Protein AF-A0A660XM22-F1 (afdb_monomer_lite)

pLDDT: mean 78.29, std 20.32, range [34.19, 96.69]

Radius of gyration: 21.97 Å; chains: 1; bounding box: 41×58×57 Å

Structure (mmCIF, N/CA/C/O backbone):
data_AF-A0A660XM22-F1
#
_entry.id   AF-A0A660XM22-F1
#
loop_
_atom_site.group_PDB
_atom_site.id
_atom_site.type_symbol
_atom_site.label_atom_id
_atom_site.label_alt_id
_atom_site.label_comp_id
_atom_site.label_asym_id
_atom_site.label_entity_id
_atom_site.label_seq_id
_atom_site.pdbx_PDB_ins_code
_atom_site.Cartn_x
_atom_site.Cartn_y
_atom_site.Cartn_z
_atom_site.occupancy
_atom_site.B_iso_or_equiv
_atom_site.auth_seq_id
_atom_site.auth_comp_id
_atom_site.auth_asym_id
_atom_site.auth_atom_id
_atom_site.pdbx_PDB_model_num
ATOM 1 N N . MET A 1 1 ? -25.201 46.881 -40.802 1.00 47.03 1 MET A N 1
ATOM 2 C CA . MET A 1 1 ? -25.203 45.401 -40.656 1.00 47.03 1 MET A CA 1
ATOM 3 C C . MET A 1 1 ? -23.764 44.944 -40.892 1.00 47.03 1 MET A C 1
ATOM 5 O O . MET A 1 1 ? -23.243 45.314 -41.924 1.00 47.03 1 MET A O 1
ATOM 9 N N . LYS A 1 2 ? -23.007 44.274 -40.019 1.00 45.50 2 LYS A N 1
ATOM 10 C CA . LYS A 1 2 ? -23.279 43.383 -38.882 1.00 45.50 2 LYS A CA 1
ATOM 11 C C . LYS A 1 2 ? -22.231 43.641 -37.776 1.00 45.50 2 LYS A C 1
ATOM 13 O O . LYS A 1 2 ? -21.054 43.797 -38.079 1.00 45.50 2 LYS A O 1
ATOM 18 N N . LYS A 1 3 ? -22.670 43.666 -36.512 1.00 52.53 3 LYS A N 1
ATOM 19 C CA . LYS A 1 3 ? -21.818 43.500 -35.320 1.00 52.53 3 LYS A CA 1
ATOM 20 C C . LYS A 1 3 ? -21.206 42.092 -35.367 1.00 52.53 3 LYS A C 1
ATOM 22 O O . LYS A 1 3 ? -21.971 41.139 -35.473 1.00 52.53 3 LYS A O 1
ATOM 27 N N . LEU A 1 4 ? -19.884 41.965 -35.268 1.00 43.75 4 LEU A N 1
ATOM 28 C CA . LEU A 1 4 ? -19.201 40.673 -35.113 1.00 43.75 4 LEU A CA 1
ATOM 29 C C . LEU A 1 4 ? -18.247 40.754 -33.907 1.00 43.75 4 LEU A C 1
ATOM 31 O O . LEU A 1 4 ? -17.073 41.070 -34.028 1.00 43.75 4 LEU A O 1
ATOM 35 N N . THR A 1 5 ? -18.835 40.799 -32.710 1.00 47.50 5 THR A N 1
ATOM 36 C CA . THR A 1 5 ? -18.721 39.753 -31.671 1.00 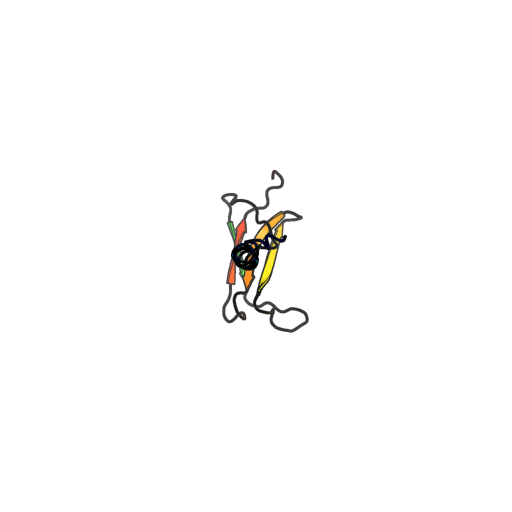47.50 5 THR A CA 1
ATOM 37 C C . THR A 1 5 ? -17.315 39.526 -31.112 1.00 47.50 5 THR A C 1
ATOM 39 O O . THR A 1 5 ? -16.592 38.608 -31.486 1.00 47.50 5 THR A O 1
ATOM 42 N N . THR A 1 6 ? -17.015 40.329 -30.094 1.00 50.03 6 THR A N 1
ATOM 43 C CA . THR A 1 6 ? -16.111 40.079 -28.966 1.00 50.03 6 THR A CA 1
ATOM 44 C C . THR A 1 6 ? -16.399 38.724 -28.294 1.00 50.03 6 THR A C 1
ATOM 46 O O . THR A 1 6 ? -17.105 38.695 -27.295 1.00 50.03 6 THR A O 1
ATOM 49 N N . HIS A 1 7 ? -15.904 37.591 -28.809 1.00 50.12 7 HIS A N 1
ATOM 50 C CA . HIS A 1 7 ? -16.102 36.289 -28.131 1.00 50.12 7 HIS A CA 1
ATOM 51 C C . HIS A 1 7 ? -14.993 35.235 -28.290 1.00 50.12 7 HIS A C 1
ATOM 53 O O . HIS A 1 7 ? -15.200 34.097 -27.890 1.00 50.12 7 HIS A O 1
ATOM 59 N N . ILE A 1 8 ? -13.798 35.575 -28.782 1.00 49.19 8 ILE A N 1
ATOM 60 C CA . ILE A 1 8 ? -12.740 34.554 -28.977 1.00 49.19 8 ILE A CA 1
ATOM 61 C C . ILE A 1 8 ? -11.707 34.532 -27.829 1.00 49.19 8 ILE A C 1
ATOM 63 O O . ILE A 1 8 ? -10.979 33.561 -27.666 1.00 49.19 8 ILE A O 1
ATOM 67 N N . LEU A 1 9 ? -11.689 35.533 -26.940 1.00 34.19 9 LEU A N 1
ATOM 68 C CA . LEU A 1 9 ? -10.633 35.658 -25.919 1.00 34.19 9 LEU A CA 1
ATOM 69 C C . LEU A 1 9 ? -10.966 35.091 -24.521 1.00 34.19 9 LEU A C 1
ATOM 71 O O . LEU A 1 9 ? -10.193 35.297 -23.593 1.00 34.19 9 LEU A O 1
ATOM 75 N N . LYS A 1 10 ? -12.103 34.405 -24.326 1.00 44.56 10 LYS A N 1
ATOM 76 C CA . LYS A 1 10 ? -12.510 33.902 -22.989 1.00 44.56 10 LYS A CA 1
ATOM 77 C C . LYS A 1 10 ? -12.487 32.382 -22.806 1.00 44.56 10 LYS A C 1
ATOM 79 O O . LYS A 1 10 ? -12.739 31.922 -21.700 1.00 44.56 10 LYS A O 1
ATOM 84 N N . ILE A 1 11 ? -12.151 31.598 -23.830 1.00 47.12 11 ILE A N 1
ATOM 85 C CA . ILE A 1 11 ? -12.210 30.124 -23.736 1.00 47.12 11 ILE A CA 1
ATOM 86 C C . ILE A 1 11 ? -10.844 29.489 -23.408 1.00 47.12 11 ILE A C 1
ATOM 88 O O . ILE A 1 11 ? -10.791 28.362 -22.929 1.00 47.12 11 ILE A O 1
ATOM 92 N N . SER A 1 12 ? -9.731 30.221 -23.531 1.00 47.91 12 SER A N 1
ATOM 93 C CA . SER A 1 12 ? -8.398 29.620 -23.357 1.00 47.91 12 SER A CA 1
ATOM 94 C C . SER A 1 12 ? -7.883 29.512 -21.911 1.00 47.91 12 SER A C 1
ATOM 96 O O . SER A 1 12 ? -6.833 28.908 -21.718 1.00 47.91 12 SER A O 1
ATOM 98 N N . LEU A 1 13 ? -8.568 30.049 -20.891 1.00 43.88 13 LEU A N 1
ATOM 99 C CA . LEU A 1 13 ? -8.061 29.991 -19.503 1.00 43.88 13 LEU A CA 1
ATOM 100 C C . LEU A 1 13 ? -8.770 28.960 -18.604 1.00 43.88 13 LEU A C 1
ATOM 102 O O . LEU A 1 13 ? -8.201 28.531 -17.610 1.00 43.88 13 LEU A O 1
ATOM 106 N N . ILE A 1 14 ? -9.977 28.513 -18.967 1.00 49.25 14 ILE A N 1
ATOM 107 C CA . ILE A 1 14 ? -10.724 27.491 -18.205 1.00 49.25 14 ILE A CA 1
ATOM 108 C C . ILE A 1 14 ? -10.318 26.069 -18.621 1.00 49.25 14 ILE A C 1
ATOM 110 O O . ILE A 1 14 ? -10.304 25.165 -17.791 1.00 49.25 14 ILE A O 1
ATOM 114 N N . GLY A 1 15 ? -9.928 25.869 -19.885 1.00 45.12 15 GLY A N 1
ATOM 115 C CA . GLY A 1 15 ? -9.560 24.544 -20.399 1.00 45.12 15 GLY A CA 1
ATOM 116 C C . GLY A 1 15 ? -8.211 24.016 -19.901 1.00 45.12 15 GLY A C 1
ATOM 117 O O . GLY A 1 15 ? -8.056 22.810 -19.754 1.00 45.12 15 GLY A O 1
ATOM 118 N N . VAL A 1 16 ? -7.249 24.897 -19.603 1.00 49.78 16 VAL A N 1
ATOM 119 C CA . VAL A 1 16 ? -5.888 24.490 -19.195 1.00 49.78 16 VAL A CA 1
ATOM 120 C C . VAL A 1 16 ? -5.781 24.252 -17.682 1.00 49.78 16 VAL A C 1
ATOM 122 O O . VAL A 1 16 ? -4.956 23.457 -17.245 1.00 49.78 16 VAL A O 1
ATOM 125 N N . PHE A 1 17 ? -6.650 24.867 -16.869 1.00 49.44 17 PHE A N 1
ATOM 126 C CA . PHE A 1 17 ? -6.657 24.645 -15.416 1.00 49.44 17 PHE A CA 1
ATOM 127 C C . PHE A 1 17 ? -7.298 23.300 -15.024 1.00 49.44 17 PHE A C 1
ATOM 129 O O . PHE A 1 17 ? -6.975 22.740 -13.981 1.00 49.44 17 PHE A O 1
ATOM 136 N N . LEU A 1 18 ? -8.167 22.736 -15.875 1.00 48.03 18 LEU A N 1
ATOM 137 C CA . LEU A 1 18 ? -8.842 21.465 -15.588 1.00 48.03 18 LEU A CA 1
ATOM 138 C C . LEU A 1 18 ? -7.969 20.231 -15.880 1.00 48.03 18 LEU A C 1
ATOM 140 O O . LEU A 1 18 ? -8.155 19.191 -15.255 1.00 48.03 18 LEU A O 1
ATOM 144 N N . SER A 1 19 ? -6.988 20.334 -16.785 1.00 46.25 19 SER A N 1
ATOM 145 C CA . SER A 1 19 ? -6.093 19.216 -17.123 1.00 46.25 19 SER A CA 1
ATOM 146 C C . SER A 1 19 ? -4.981 18.973 -16.096 1.00 46.25 19 SER A C 1
ATOM 148 O O . SER A 1 19 ? -4.250 17.997 -16.221 1.00 46.25 19 SER A O 1
ATOM 150 N N . GLN A 1 20 ? -4.834 19.838 -15.087 1.00 46.72 20 GLN A N 1
ATOM 151 C CA . GLN A 1 20 ? -3.825 19.679 -14.030 1.00 46.72 20 GLN A CA 1
ATOM 152 C C . GLN A 1 20 ? -4.348 18.941 -12.785 1.00 46.72 20 GLN A C 1
ATOM 154 O O . GLN A 1 20 ? -3.571 18.676 -11.875 1.00 46.72 20 GLN A O 1
ATOM 159 N N . LEU A 1 21 ? -5.640 18.590 -12.731 1.00 46.56 21 LEU A N 1
ATOM 160 C CA . LEU A 1 21 ? -6.274 18.011 -11.536 1.00 46.56 21 LEU A CA 1
ATOM 161 C C . LEU A 1 21 ? -6.317 16.472 -11.510 1.00 46.56 21 LEU A C 1
ATOM 163 O O . LEU A 1 21 ? -6.842 15.908 -10.556 1.00 46.56 21 LEU A O 1
ATOM 167 N N . ILE A 1 22 ? -5.783 15.779 -12.524 1.00 51.81 22 ILE A N 1
ATOM 168 C CA . ILE A 1 22 ? -5.835 14.301 -12.621 1.00 51.81 22 ILE A CA 1
ATOM 169 C C . ILE A 1 22 ? -4.460 13.656 -12.369 1.00 51.81 22 ILE A C 1
ATOM 171 O O . ILE A 1 22 ? -4.163 12.573 -12.861 1.00 51.81 22 ILE A O 1
ATOM 175 N N . PHE A 1 23 ? -3.600 14.307 -11.589 1.00 48.47 23 PHE A N 1
ATOM 176 C CA . PHE A 1 23 ? -2.434 13.647 -11.004 1.00 48.47 23 PHE A CA 1
ATOM 177 C C . PHE A 1 23 ? -2.714 13.435 -9.515 1.00 48.47 23 PHE A C 1
ATOM 179 O O . PHE A 1 23 ? -2.592 14.367 -8.727 1.00 48.47 23 PHE A O 1
ATOM 186 N N . GLY A 1 24 ? -3.122 12.216 -9.146 1.00 54.72 24 GLY A N 1
ATOM 187 C CA . GLY A 1 24 ? -3.179 11.789 -7.742 1.00 54.72 24 GLY A CA 1
ATOM 188 C C . GLY A 1 24 ? -4.569 11.541 -7.153 1.00 54.72 24 GLY A C 1
ATOM 189 O O . GLY A 1 24 ? -4.819 11.955 -6.025 1.00 54.72 24 GLY A O 1
ATOM 190 N N . GLN A 1 25 ? -5.472 10.850 -7.859 1.00 60.50 25 GLN A N 1
ATOM 191 C CA . GLN A 1 25 ? -6.490 10.084 -7.131 1.00 60.50 25 GLN A CA 1
ATOM 192 C C . GLN A 1 25 ? -5.924 8.704 -6.821 1.00 60.50 25 GLN A C 1
ATOM 194 O O . GLN A 1 25 ? -5.693 7.916 -7.735 1.00 60.50 25 GLN A O 1
ATOM 199 N N . ASN A 1 26 ? -5.700 8.442 -5.535 1.00 79.25 26 ASN A N 1
ATOM 200 C CA . ASN A 1 26 ? -5.488 7.088 -5.042 1.00 79.25 26 ASN A CA 1
ATOM 201 C C . ASN A 1 26 ? -6.722 6.261 -5.413 1.00 79.25 26 ASN A C 1
ATOM 203 O O . ASN A 1 26 ? -7.856 6.682 -5.167 1.00 79.25 26 ASN A O 1
ATOM 207 N N . HIS A 1 27 ? -6.505 5.108 -6.031 1.00 89.94 27 HIS A N 1
ATOM 208 C CA . HIS A 1 27 ? -7.548 4.147 -6.344 1.00 89.94 27 HIS A CA 1
ATOM 209 C C . HIS A 1 27 ? -8.144 3.568 -5.060 1.00 89.94 27 HIS A C 1
ATOM 211 O O . HIS A 1 27 ? -9.348 3.321 -4.984 1.00 89.94 27 HIS A O 1
ATOM 217 N N . PHE A 1 28 ? -7.310 3.385 -4.034 1.00 94.75 28 PHE A N 1
ATOM 218 C CA . PHE A 1 28 ? -7.729 2.802 -2.772 1.00 94.75 28 PHE A CA 1
ATOM 219 C C . PHE A 1 28 ? -8.112 3.870 -1.743 1.00 94.75 28 PHE A C 1
ATOM 221 O O . PHE A 1 28 ? -7.351 4.792 -1.446 1.00 94.75 28 PHE A O 1
ATOM 228 N N . SER A 1 29 ? -9.306 3.720 -1.165 1.00 92.56 29 SER A N 1
ATOM 229 C CA . SER A 1 29 ? -9.798 4.558 -0.067 1.00 92.56 29 SER A CA 1
ATOM 230 C C . SER A 1 29 ? -9.480 3.899 1.271 1.00 92.56 29 SER A C 1
ATOM 232 O O . SER A 1 29 ? -10.229 3.046 1.740 1.00 92.56 29 SER A O 1
ATOM 234 N N . VAL A 1 30 ? -8.347 4.283 1.858 1.00 93.31 30 VAL A N 1
ATOM 235 C CA . VAL A 1 30 ? -7.876 3.751 3.143 1.00 93.31 30 VAL A CA 1
ATOM 236 C C . VAL A 1 30 ? -8.761 4.254 4.287 1.00 93.31 30 VAL A C 1
ATOM 238 O O . VAL A 1 30 ? -9.132 5.430 4.317 1.00 93.31 30 VAL A O 1
ATOM 241 N N . VAL A 1 31 ? -9.084 3.380 5.241 1.00 93.00 31 VAL A N 1
ATOM 242 C CA . VAL A 1 31 ? -9.800 3.760 6.469 1.00 93.00 31 VAL A CA 1
ATOM 243 C C . VAL A 1 31 ? -9.043 4.825 7.272 1.00 93.00 31 VAL A C 1
ATOM 245 O O . VAL A 1 31 ? -7.820 4.957 7.198 1.00 93.00 31 VAL A O 1
ATOM 248 N N . ASN A 1 32 ? -9.773 5.571 8.102 1.00 92.06 32 ASN A N 1
ATOM 249 C CA . ASN A 1 32 ? -9.142 6.482 9.052 1.00 92.06 32 ASN A CA 1
ATOM 250 C C . ASN A 1 32 ? -8.275 5.705 10.066 1.00 92.06 32 ASN A C 1
ATOM 252 O O . ASN A 1 32 ? -8.653 4.599 10.460 1.00 92.06 32 ASN A O 1
ATOM 256 N N . PRO A 1 33 ? -7.164 6.293 10.551 1.00 91.56 33 PRO A N 1
ATOM 257 C CA . PRO A 1 33 ? -6.342 5.694 11.593 1.00 91.56 33 PRO A CA 1
ATOM 258 C C . PRO A 1 33 ? -7.149 5.234 12.809 1.00 91.56 33 PRO A C 1
ATOM 260 O O . PRO A 1 33 ? -7.829 6.032 13.452 1.00 91.56 33 PRO A O 1
ATOM 263 N N . THR A 1 34 ? -7.040 3.951 13.152 1.00 90.06 34 THR A N 1
ATOM 264 C CA . THR A 1 34 ? -7.798 3.341 14.259 1.00 90.06 34 THR A CA 1
ATOM 265 C C . THR A 1 34 ? -7.057 3.370 15.597 1.00 90.06 34 THR A C 1
ATOM 267 O O . THR A 1 34 ? -7.617 3.003 16.626 1.00 90.06 34 THR A O 1
ATOM 270 N N . GLY A 1 35 ? -5.795 3.813 15.604 1.00 89.19 35 GLY A N 1
ATOM 271 C CA . GLY A 1 35 ? -4.929 3.815 16.789 1.00 89.19 35 GLY A CA 1
ATOM 272 C C . GLY A 1 35 ? -4.155 2.510 17.009 1.00 89.19 35 GLY A C 1
ATOM 273 O O . GLY A 1 35 ? -3.299 2.465 17.889 1.00 89.19 35 GLY A O 1
ATOM 274 N N . LEU A 1 36 ? -4.398 1.481 16.190 1.00 92.56 36 LEU A N 1
ATOM 275 C CA . LEU A 1 36 ? -3.636 0.232 16.167 1.00 92.56 36 LEU A CA 1
ATOM 276 C C . LEU A 1 36 ? -3.059 0.020 14.764 1.00 92.56 36 LEU A C 1
ATOM 278 O O . LEU A 1 36 ? -3.779 -0.345 13.83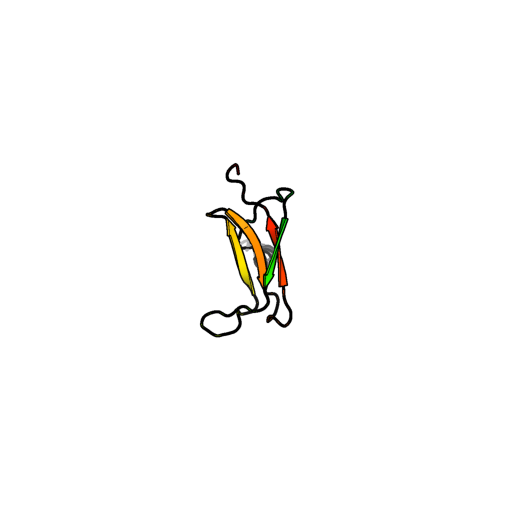3 1.00 92.56 36 LEU A O 1
ATOM 282 N N . ALA A 1 37 ? -1.766 0.321 14.622 1.00 95.44 37 ALA A N 1
ATOM 283 C CA . ALA A 1 37 ? -1.035 0.231 13.364 1.00 95.44 37 ALA A CA 1
ATOM 284 C C . ALA A 1 37 ? -0.280 -1.099 13.237 1.00 95.44 37 ALA A C 1
ATOM 286 O O . ALA A 1 37 ? 0.293 -1.596 14.209 1.00 95.44 37 ALA A O 1
ATOM 287 N N . TYR A 1 38 ? -0.221 -1.616 12.013 1.00 95.62 38 TYR A N 1
ATOM 288 C CA . TYR A 1 38 ? 0.602 -2.750 11.608 1.00 95.62 38 TYR A CA 1
ATOM 289 C C . TYR A 1 38 ? 1.471 -2.341 10.419 1.00 95.62 38 TYR A C 1
ATOM 291 O O . TYR A 1 38 ? 1.018 -1.622 9.529 1.00 95.62 38 TYR A O 1
ATOM 299 N N . HIS A 1 39 ? 2.715 -2.807 10.397 1.00 96.19 39 HIS A N 1
ATOM 300 C CA . HIS A 1 39 ? 3.678 -2.490 9.346 1.00 96.19 39 HIS A CA 1
ATOM 301 C C . HIS A 1 39 ? 3.821 -3.670 8.387 1.00 96.19 39 HIS A C 1
ATOM 303 O O . HIS A 1 39 ? 4.082 -4.794 8.821 1.00 96.19 39 HIS A O 1
ATOM 309 N N . ILE A 1 40 ? 3.668 -3.412 7.089 1.00 96.3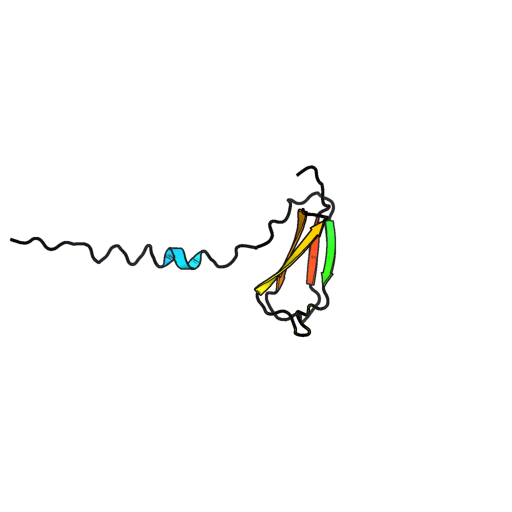8 40 ILE A N 1
ATOM 310 C CA . ILE A 1 40 ? 3.988 -4.360 6.022 1.00 96.38 40 ILE A CA 1
ATOM 311 C C . ILE A 1 40 ? 5.240 -3.861 5.318 1.00 96.38 40 ILE A C 1
ATOM 313 O O . ILE A 1 40 ? 5.227 -2.801 4.698 1.00 96.38 40 ILE A O 1
ATOM 317 N N . VAL A 1 41 ? 6.311 -4.649 5.387 1.00 95.56 41 VAL A N 1
ATOM 318 C CA . VAL A 1 41 ? 7.561 -4.350 4.688 1.00 95.56 41 VAL A CA 1
ATOM 319 C C . VAL A 1 41 ? 7.576 -5.109 3.366 1.00 95.56 41 VAL A C 1
ATOM 321 O O . VAL A 1 41 ? 7.622 -6.337 3.345 1.00 95.56 41 VAL A O 1
ATOM 324 N N . LEU A 1 42 ? 7.515 -4.371 2.262 1.00 94.06 42 LEU A N 1
ATOM 325 C CA . LEU A 1 42 ? 7.574 -4.900 0.905 1.00 94.06 42 LEU A CA 1
ATOM 326 C C . LEU A 1 42 ? 9.010 -4.826 0.389 1.00 94.06 42 LEU A C 1
ATOM 328 O O . LEU A 1 42 ? 9.532 -3.731 0.193 1.00 94.06 42 LEU A O 1
ATOM 332 N N . GLU A 1 43 ? 9.638 -5.975 0.162 1.00 93.06 43 GLU A N 1
ATOM 333 C CA . GLU A 1 43 ? 11.021 -6.051 -0.335 1.00 93.06 43 GLU A CA 1
ATOM 334 C C . GLU A 1 43 ? 11.104 -6.137 -1.865 1.00 93.06 43 GLU A C 1
ATOM 336 O O . GLU A 1 43 ? 12.024 -5.580 -2.457 1.00 93.06 43 GLU A O 1
ATOM 341 N N . ASP A 1 44 ? 10.138 -6.803 -2.502 1.00 92.06 44 ASP A N 1
ATOM 342 C CA . ASP A 1 44 ? 10.061 -6.968 -3.955 1.00 92.06 44 ASP A CA 1
ATOM 343 C C . ASP A 1 44 ? 8.597 -7.042 -4.417 1.00 92.06 44 ASP A C 1
ATOM 345 O O . ASP A 1 44 ? 7.726 -7.535 -3.695 1.00 92.06 44 ASP A O 1
ATOM 349 N N . LEU A 1 45 ? 8.323 -6.560 -5.631 1.00 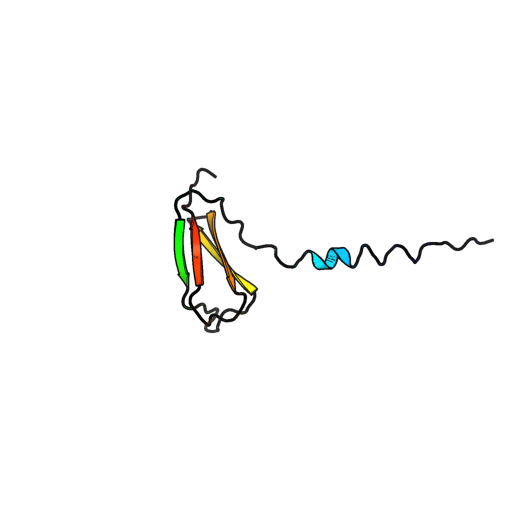91.94 45 LEU A N 1
ATOM 350 C CA . LEU A 1 45 ? 7.010 -6.620 -6.267 1.00 91.94 45 LEU A CA 1
ATOM 351 C C . LEU A 1 45 ? 7.153 -6.881 -7.763 1.00 91.94 45 LEU A C 1
ATOM 353 O O . LEU A 1 45 ? 7.619 -6.033 -8.531 1.00 91.94 45 LEU A O 1
ATOM 357 N N . THR A 1 46 ? 6.642 -8.033 -8.191 1.00 93.38 46 THR A N 1
ATOM 358 C CA . THR A 1 46 ? 6.596 -8.407 -9.602 1.00 93.38 46 THR A CA 1
ATOM 359 C C . THR A 1 46 ? 5.170 -8.672 -10.072 1.00 93.38 46 THR A C 1
ATOM 361 O O . THR A 1 46 ? 4.343 -9.230 -9.353 1.00 93.38 46 THR A O 1
ATOM 364 N N . ILE A 1 47 ? 4.874 -8.276 -11.309 1.00 91.38 47 ILE A N 1
ATOM 365 C CA . ILE A 1 47 ? 3.609 -8.534 -11.999 1.00 91.38 47 ILE A CA 1
ATOM 366 C C . ILE A 1 47 ? 3.946 -9.315 -13.266 1.00 91.38 47 ILE A C 1
ATOM 368 O O . ILE A 1 47 ? 4.694 -8.841 -14.123 1.00 91.38 47 ILE A O 1
ATOM 372 N N . ASN A 1 48 ? 3.418 -10.535 -13.385 1.00 94.88 48 ASN A N 1
ATOM 373 C CA . ASN A 1 48 ? 3.713 -11.446 -14.499 1.00 94.88 48 ASN A CA 1
ATOM 374 C C . ASN A 1 48 ? 5.227 -11.682 -14.707 1.00 94.88 48 ASN A C 1
ATOM 376 O O . ASN A 1 48 ? 5.709 -11.725 -15.840 1.00 94.88 48 ASN A O 1
ATOM 380 N N . GLY A 1 49 ? 5.982 -11.803 -13.608 1.00 93.75 49 GLY A N 1
ATOM 381 C CA . GLY A 1 49 ? 7.423 -12.082 -13.627 1.00 93.75 49 GLY A CA 1
ATOM 382 C C . GLY A 1 49 ? 8.314 -10.898 -14.019 1.00 93.75 49 GLY A C 1
ATOM 383 O O . GLY A 1 49 ? 9.491 -11.098 -14.304 1.00 93.75 49 GLY A O 1
ATOM 384 N N . LYS A 1 50 ? 7.775 -9.676 -14.062 1.00 92.62 50 LYS A N 1
ATOM 385 C CA . LYS A 1 50 ? 8.533 -8.438 -14.296 1.00 92.62 50 LYS A CA 1
ATOM 386 C C . LYS A 1 50 ? 8.356 -7.488 -13.121 1.00 92.62 50 LYS A C 1
ATOM 388 O O . LYS A 1 50 ? 7.302 -7.520 -12.493 1.00 92.62 50 LYS A O 1
ATOM 393 N N . ALA A 1 51 ? 9.346 -6.636 -12.860 1.00 91.62 51 ALA A N 1
ATOM 394 C CA . ALA A 1 51 ? 9.227 -5.580 -11.858 1.00 91.62 51 ALA A CA 1
ATOM 395 C C . ALA A 1 51 ? 7.9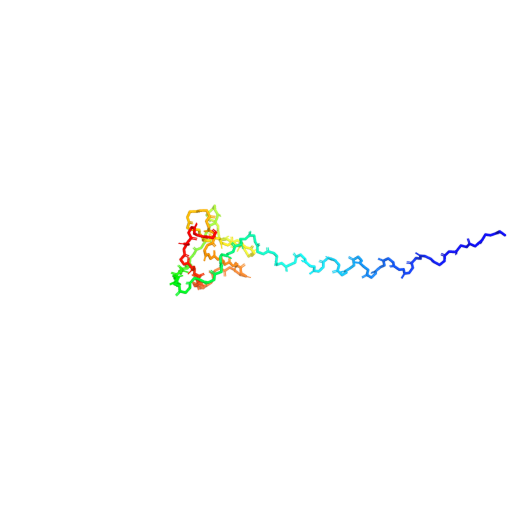66 -4.737 -12.107 1.00 91.62 51 ALA A C 1
ATOM 397 O O . ALA A 1 51 ? 7.640 -4.417 -13.257 1.00 91.62 51 ALA A O 1
ATOM 398 N N . ALA A 1 52 ? 7.238 -4.421 -11.036 1.00 92.50 52 ALA A N 1
ATOM 399 C CA . ALA A 1 52 ? 6.060 -3.575 -11.136 1.00 92.50 52 ALA A CA 1
ATOM 400 C C . ALA A 1 52 ? 6.446 -2.175 -11.653 1.00 92.50 52 ALA A C 1
ATOM 402 O O . ALA A 1 52 ? 7.436 -1.599 -11.196 1.00 92.50 52 ALA A O 1
ATOM 403 N N . PRO A 1 53 ? 5.692 -1.614 -12.614 1.00 90.12 53 PRO A N 1
ATOM 404 C CA . PRO A 1 53 ? 6.018 -0.316 -13.184 1.00 90.12 53 PRO A CA 1
ATOM 405 C C . PRO A 1 53 ? 5.816 0.812 -12.166 1.00 90.12 53 PRO A C 1
ATOM 407 O O . PRO A 1 53 ? 4.948 0.742 -11.291 1.00 90.12 53 PRO A O 1
ATOM 410 N N . GLN A 1 54 ? 6.566 1.901 -12.336 1.00 90.31 54 GLN A N 1
ATOM 411 C CA . GLN A 1 54 ? 6.301 3.160 -11.639 1.00 90.31 54 GLN A CA 1
ATOM 412 C C . GLN A 1 54 ? 4.841 3.598 -11.849 1.00 90.31 54 GLN A C 1
ATOM 414 O O . GLN A 1 54 ? 4.303 3.503 -12.952 1.00 90.31 54 GLN A O 1
ATOM 419 N N . GLY A 1 55 ? 4.213 4.102 -10.788 1.00 89.81 55 GLY A N 1
ATOM 420 C CA . GLY A 1 55 ? 2.794 4.452 -10.750 1.00 89.81 55 GLY A CA 1
ATOM 421 C C . GLY A 1 55 ? 1.877 3.286 -10.376 1.00 89.81 55 GLY A C 1
ATOM 422 O O . GLY A 1 55 ? 0.662 3.456 -10.380 1.00 89.81 55 GLY A O 1
ATOM 423 N N . THR A 1 56 ? 2.431 2.112 -10.053 1.00 91.50 56 THR A N 1
ATOM 424 C CA . THR A 1 56 ? 1.653 1.011 -9.470 1.00 91.50 56 THR A CA 1
ATOM 425 C C . THR A 1 56 ? 1.223 1.376 -8.055 1.00 91.50 56 THR A C 1
ATOM 427 O O . THR A 1 56 ? 2.063 1.670 -7.205 1.00 91.50 56 THR A O 1
ATOM 430 N N . GLU A 1 57 ? -0.078 1.303 -7.795 1.00 94.12 57 GLU A N 1
ATOM 431 C CA . GLU A 1 57 ? -0.645 1.423 -6.456 1.00 94.12 57 GLU A CA 1
ATOM 432 C C . GLU A 1 57 ? -0.931 0.038 -5.871 1.00 94.12 57 GLU A C 1
ATOM 434 O O . GLU A 1 57 ? -1.419 -0.862 -6.556 1.00 94.12 57 GLU A O 1
ATOM 439 N N . ILE A 1 58 ? -0.631 -0.126 -4.589 1.00 94.88 58 ILE A N 1
ATOM 440 C CA . ILE A 1 58 ? -0.793 -1.359 -3.826 1.00 94.88 58 ILE A CA 1
ATOM 441 C C . ILE A 1 58 ? -1.821 -1.077 -2.739 1.00 94.88 58 ILE A C 1
ATOM 443 O O . ILE A 1 58 ? -1.627 -0.163 -1.940 1.00 94.88 58 ILE A O 1
ATOM 447 N N . GLY A 1 59 ? -2.899 -1.856 -2.702 1.00 95.94 59 GLY A N 1
ATOM 448 C CA . GLY A 1 59 ? -3.918 -1.791 -1.657 1.00 95.94 59 GLY A CA 1
ATOM 449 C C . GLY A 1 59 ? -3.796 -2.984 -0.719 1.00 95.94 59 GLY A C 1
ATOM 450 O O . GLY A 1 59 ? -3.697 -4.123 -1.174 1.00 95.94 59 GLY A O 1
ATOM 451 N N . ILE A 1 60 ? -3.808 -2.724 0.585 1.00 96.69 60 ILE A N 1
ATOM 452 C CA . ILE A 1 60 ? -3.823 -3.743 1.633 1.00 96.69 60 ILE A CA 1
ATOM 453 C C . ILE A 1 60 ? -5.228 -3.804 2.217 1.00 96.69 60 ILE A C 1
ATOM 455 O O . ILE A 1 60 ? -5.793 -2.769 2.581 1.00 96.69 60 ILE A O 1
ATOM 459 N N . PHE A 1 61 ? -5.777 -5.013 2.311 1.00 94.81 61 PHE A N 1
ATOM 460 C CA . PHE A 1 61 ? -7.165 -5.235 2.694 1.00 94.81 61 PHE A CA 1
ATOM 461 C C . PHE A 1 61 ? -7.296 -6.192 3.877 1.00 94.81 61 PHE A C 1
ATOM 463 O O . PHE A 1 61 ? -6.596 -7.202 3.948 1.00 94.81 61 PHE A O 1
ATOM 470 N N . ASP A 1 62 ? -8.236 -5.871 4.763 1.00 91.88 62 ASP A N 1
ATOM 471 C CA . ASP A 1 62 ? -8.795 -6.776 5.765 1.00 91.88 62 ASP A CA 1
ATOM 472 C C . ASP A 1 62 ? -10.262 -7.035 5.393 1.00 91.88 62 ASP A C 1
ATOM 474 O O . ASP A 1 62 ? -11.123 -6.160 5.526 1.00 91.88 62 ASP A O 1
ATOM 478 N N . GLY A 1 63 ? -10.528 -8.206 4.808 1.00 91.12 63 GLY A N 1
ATOM 479 C CA . GLY A 1 63 ? -11.784 -8.462 4.103 1.00 91.12 63 GLY A CA 1
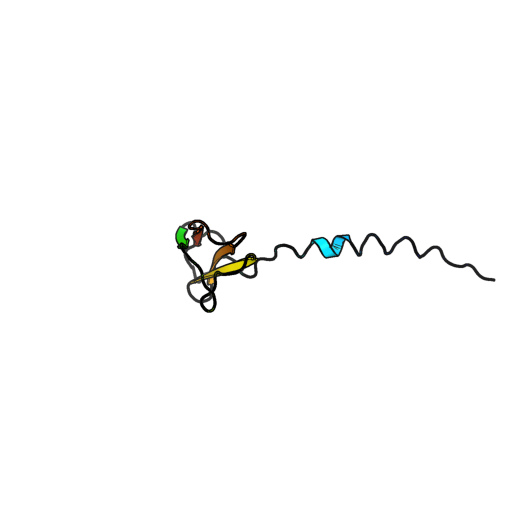ATOM 480 C C . GLY A 1 63 ? -11.975 -7.479 2.943 1.00 91.12 63 GLY A C 1
ATOM 481 O O . GLY A 1 63 ? -11.126 -7.395 2.058 1.00 91.12 63 GLY A O 1
ATOM 482 N N . ASP A 1 64 ? -13.074 -6.724 2.971 1.00 91.19 64 ASP A N 1
ATOM 483 C CA . ASP A 1 64 ? -13.408 -5.722 1.949 1.00 91.19 64 ASP A CA 1
ATOM 484 C C . ASP A 1 64 ? -12.896 -4.306 2.293 1.00 91.19 64 ASP A C 1
ATOM 486 O O . ASP A 1 64 ? -12.981 -3.392 1.469 1.00 91.19 64 ASP A O 1
ATOM 490 N N . LEU A 1 65 ? -12.360 -4.092 3.503 1.00 93.19 65 LEU A N 1
ATOM 491 C CA . LEU A 1 65 ? -11.885 -2.783 3.955 1.00 93.19 65 LEU A CA 1
ATOM 492 C C . LEU A 1 65 ? -10.434 -2.556 3.536 1.00 93.19 65 LEU A C 1
ATOM 494 O O . LEU A 1 65 ? -9.548 -3.334 3.890 1.00 93.19 65 LEU A O 1
ATOM 498 N N . CYS A 1 66 ? -10.165 -1.450 2.840 1.00 95.38 66 CYS A N 1
ATOM 499 C CA . CYS A 1 66 ? -8.795 -1.036 2.564 1.00 95.38 66 CYS A CA 1
ATOM 500 C C . CYS A 1 66 ? -8.173 -0.414 3.821 1.00 95.38 66 CYS A C 1
ATOM 502 O O . CYS A 1 66 ? -8.565 0.664 4.269 1.00 95.38 66 CYS A O 1
ATOM 504 N N . VAL A 1 67 ? -7.188 -1.100 4.389 1.00 96.50 67 VAL A N 1
ATOM 505 C CA . VAL A 1 67 ? -6.545 -0.732 5.655 1.00 96.50 67 VAL A CA 1
ATOM 506 C C . VAL A 1 67 ? -5.198 -0.037 5.487 1.00 96.50 67 VAL A C 1
ATOM 508 O O . VAL A 1 67 ? -4.674 0.533 6.441 1.00 96.50 67 VAL A O 1
ATOM 511 N N . GLY A 1 68 ? -4.647 -0.033 4.277 1.00 96.12 68 GLY A N 1
ATOM 512 C CA . GLY A 1 68 ? -3.453 0.723 3.922 1.00 96.12 68 GLY A CA 1
ATOM 513 C C . GLY A 1 68 ? -3.232 0.717 2.417 1.00 96.12 68 GLY A C 1
ATOM 514 O O . GLY A 1 68 ? -3.769 -0.133 1.706 1.00 96.12 68 GLY A O 1
ATOM 515 N N . SER A 1 69 ? -2.436 1.658 1.925 1.00 96.44 69 SER A N 1
ATOM 516 C CA . SER A 1 69 ? -2.006 1.663 0.531 1.00 96.44 69 SER A CA 1
ATOM 517 C C . SER A 1 69 ? -0.619 2.273 0.367 1.00 96.44 69 SER A C 1
ATOM 519 O O . SER A 1 69 ? -0.134 3.006 1.231 1.00 96.44 69 SER A O 1
ATOM 521 N N . ALA A 1 70 ? 0.029 1.948 -0.748 1.00 94.50 70 ALA A N 1
ATOM 522 C CA . ALA A 1 70 ? 1.309 2.518 -1.140 1.00 94.50 70 ALA A CA 1
ATOM 523 C C . ALA A 1 70 ? 1.367 2.735 -2.653 1.00 94.50 70 ALA A C 1
ATOM 525 O O . ALA A 1 70 ? 0.799 1.965 -3.422 1.00 94.50 70 ALA A O 1
ATOM 526 N N . MET A 1 71 ? 2.089 3.770 -3.077 1.00 92.31 71 MET A N 1
ATOM 527 C CA . MET A 1 71 ? 2.346 4.072 -4.484 1.00 92.31 71 MET A CA 1
ATOM 528 C C . MET A 1 71 ? 3.825 3.832 -4.785 1.00 92.31 71 MET A C 1
ATOM 530 O O . MET A 1 71 ? 4.694 4.360 -4.088 1.00 92.31 71 MET A O 1
ATOM 534 N N . LEU A 1 72 ? 4.122 3.077 -5.842 1.00 91.12 72 LEU A N 1
ATOM 535 C CA . LEU A 1 72 ? 5.481 2.940 -6.354 1.00 91.12 72 LEU A CA 1
ATOM 536 C C . LEU A 1 72 ? 5.861 4.183 -7.157 1.00 91.12 72 LEU A C 1
ATOM 538 O O . LEU A 1 72 ? 5.462 4.348 -8.309 1.00 91.12 72 LEU A O 1
ATOM 542 N N . TYR A 1 73 ? 6.659 5.065 -6.562 1.00 85.00 73 TYR A N 1
ATOM 543 C CA . TYR A 1 73 ? 7.166 6.262 -7.241 1.00 85.00 73 TYR A CA 1
ATOM 544 C C . TYR A 1 73 ? 8.368 5.984 -8.149 1.00 85.00 73 TYR A C 1
ATOM 546 O O . TYR A 1 73 ? 8.701 6.815 -8.989 1.00 85.00 73 TYR A O 1
ATOM 554 N N . ASN A 1 74 ? 9.001 4.826 -8.000 1.00 81.88 74 ASN A N 1
ATOM 555 C CA . ASN A 1 74 ? 10.152 4.353 -8.757 1.00 81.88 74 ASN A CA 1
ATOM 556 C C . ASN A 1 74 ? 10.214 2.819 -8.694 1.00 81.88 74 ASN A C 1
ATOM 558 O O . ASN A 1 74 ? 9.454 2.194 -7.953 1.00 81.88 74 ASN A O 1
ATOM 562 N N . GLU A 1 75 ? 11.121 2.218 -9.468 1.00 76.19 75 GLU A N 1
ATOM 563 C CA . GLU A 1 75 ? 11.473 0.807 -9.286 1.00 76.19 75 GLU A CA 1
ATOM 564 C C . GLU A 1 75 ? 11.939 0.565 -7.838 1.00 76.19 75 GLU A C 1
ATOM 566 O O . GLU A 1 75 ? 12.591 1.423 -7.226 1.00 76.19 75 GLU A O 1
ATOM 571 N N . LEU A 1 76 ? 11.555 -0.587 -7.279 1.00 78.75 76 LEU A N 1
ATOM 572 C CA . LEU A 1 76 ? 11.898 -0.983 -5.915 1.00 78.75 76 LEU A CA 1
ATOM 573 C C . LEU A 1 76 ? 13.401 -1.254 -5.810 1.00 78.75 76 LEU A C 1
ATOM 575 O O . LEU A 1 76 ? 13.879 -2.351 -6.075 1.00 78.75 76 LEU A O 1
ATOM 579 N N . ASN A 1 77 ? 14.143 -0.230 -5.399 1.00 75.44 77 ASN A N 1
ATOM 580 C CA . ASN A 1 77 ? 15.583 -0.320 -5.140 1.00 75.44 77 ASN A CA 1
ATOM 581 C C . ASN A 1 77 ? 15.887 -0.568 -3.649 1.00 75.44 77 ASN A C 1
ATOM 583 O O . ASN A 1 77 ? 17.038 -0.779 -3.270 1.00 75.44 77 ASN A O 1
ATOM 587 N N . SER A 1 78 ? 14.861 -0.479 -2.800 1.00 85.06 78 SER A N 1
ATOM 588 C CA . SER A 1 78 ? 14.895 -0.670 -1.350 1.00 85.06 78 SER A CA 1
ATOM 589 C C . SER A 1 78 ? 13.506 -1.061 -0.854 1.00 85.06 78 SER A C 1
ATOM 591 O O . SER A 1 78 ? 12.512 -0.715 -1.497 1.00 85.06 78 SER A O 1
ATOM 593 N N . SER A 1 79 ? 13.430 -1.701 0.313 1.00 90.88 79 SER A N 1
ATOM 594 C CA . SER A 1 79 ? 12.151 -2.074 0.911 1.00 90.88 79 SER A CA 1
ATOM 595 C C . SER A 1 79 ? 11.272 -0.853 1.201 1.00 90.88 79 SER A C 1
ATOM 597 O O . SER A 1 79 ? 11.768 0.198 1.616 1.00 90.88 79 SER A O 1
ATOM 599 N N . ILE A 1 80 ? 9.963 -1.005 1.011 1.00 92.38 80 ILE A N 1
ATOM 600 C CA . ILE A 1 80 ? 8.949 -0.011 1.375 1.00 92.38 80 ILE A CA 1
ATOM 601 C C . ILE A 1 80 ? 8.258 -0.467 2.655 1.00 92.38 80 ILE A C 1
ATOM 603 O O . ILE A 1 80 ? 7.780 -1.595 2.727 1.00 92.38 80 ILE A O 1
ATOM 607 N N . ASP A 1 81 ? 8.173 0.420 3.644 1.00 95.12 81 ASP A N 1
ATOM 608 C CA . ASP A 1 81 ? 7.308 0.238 4.809 1.00 95.12 81 ASP A CA 1
ATOM 609 C C . ASP A 1 81 ? 5.919 0.821 4.522 1.00 95.12 81 ASP A C 1
ATOM 611 O O . ASP A 1 81 ? 5.785 1.995 4.168 1.00 95.12 81 ASP A O 1
ATOM 615 N N . ILE A 1 82 ? 4.888 -0.007 4.658 1.00 96.12 82 ILE A N 1
ATOM 616 C CA . ILE A 1 82 ? 3.489 0.362 4.463 1.00 96.12 82 ILE A CA 1
ATOM 617 C C . ILE A 1 82 ? 2.794 0.287 5.818 1.00 96.12 82 ILE A C 1
ATOM 619 O O . ILE A 1 82 ? 2.612 -0.793 6.383 1.00 96.12 82 ILE A O 1
ATOM 623 N N . VAL A 1 83 ? 2.368 1.444 6.323 1.00 96.50 83 VAL A N 1
ATOM 624 C CA . VAL A 1 83 ? 1.546 1.522 7.532 1.00 96.50 83 VAL A CA 1
ATOM 625 C C . VAL A 1 83 ? 0.114 1.134 7.184 1.00 96.50 83 VAL A C 1
ATOM 627 O O . VAL A 1 83 ? -0.499 1.694 6.276 1.00 96.50 83 VAL A O 1
ATOM 630 N N . THR A 1 84 ? -0.422 0.184 7.935 1.00 96.56 84 THR A N 1
ATOM 631 C CA . THR A 1 84 ? -1.786 -0.328 7.800 1.00 96.56 84 THR A CA 1
ATOM 632 C C . THR A 1 84 ? -2.507 -0.211 9.138 1.00 96.56 84 THR A C 1
ATOM 634 O O . THR A 1 84 ? -1.875 -0.223 10.195 1.00 96.56 84 THR A O 1
ATOM 637 N N . TRP A 1 85 ? -3.825 -0.069 9.114 1.00 95.88 85 TRP A N 1
ATOM 638 C CA . TRP A 1 85 ? -4.646 0.114 10.311 1.00 95.88 85 TRP A CA 1
ATOM 639 C C . TRP A 1 85 ? -5.471 -1.129 10.607 1.00 95.88 85 TRP A C 1
ATOM 641 O O . TRP A 1 85 ? -5.833 -1.872 9.704 1.00 95.88 85 TRP A O 1
ATOM 651 N N . GLN A 1 86 ? -5.803 -1.371 11.872 1.00 90.69 86 GLN A N 1
ATOM 652 C CA . GLN A 1 86 ? -6.722 -2.461 12.192 1.00 90.69 86 GLN A CA 1
ATOM 653 C C . GLN A 1 86 ? -8.050 -2.295 11.434 1.00 90.69 86 GLN A C 1
ATOM 655 O O . GLN A 1 86 ? -8.690 -1.248 11.554 1.00 90.69 86 GLN A O 1
ATOM 660 N N . GLY A 1 87 ? -8.485 -3.337 10.719 1.00 78.69 87 GLY A N 1
ATOM 661 C CA . GLY A 1 87 ? -9.829 -3.406 10.162 1.00 78.69 87 GLY A CA 1
ATOM 662 C C . GLY A 1 87 ? -10.853 -3.454 11.292 1.00 78.69 87 GLY A C 1
ATOM 663 O O . GLY A 1 87 ? -10.817 -4.329 12.157 1.00 78.69 87 GLY A O 1
ATOM 664 N N . ASN A 1 88 ? -11.763 -2.485 11.324 1.00 72.31 88 ASN A N 1
ATOM 665 C CA . ASN A 1 88 ? -12.922 -2.538 12.201 1.00 72.31 88 ASN A CA 1
ATOM 666 C C . ASN A 1 88 ? -14.165 -2.465 11.325 1.00 72.31 88 ASN A C 1
ATOM 668 O O . ASN A 1 88 ? -14.447 -1.422 10.744 1.00 72.31 88 ASN A O 1
ATOM 672 N N . SER A 1 89 ? -14.928 -3.558 11.285 1.00 59.06 89 SER A N 1
ATOM 673 C CA . SER A 1 89 ? -16.189 -3.679 10.544 1.00 59.06 89 SER A CA 1
ATOM 674 C C . SER A 1 89 ? -17.308 -2.753 11.048 1.00 59.06 89 SER A C 1
ATOM 676 O O . SER A 1 89 ? -18.446 -2.876 10.607 1.00 59.06 89 SER A O 1
ATOM 678 N N . SER A 1 90 ? -17.026 -1.882 12.023 1.00 60.38 90 SER A N 1
ATOM 679 C CA . SER A 1 90 ? -17.954 -0.857 12.514 1.00 60.38 90 SER A CA 1
ATOM 680 C C . SER A 1 90 ? -17.980 0.411 11.647 1.00 60.38 90 SER A C 1
ATOM 682 O O . SER A 1 90 ? -18.721 1.334 11.988 1.00 60.38 90 SER A O 1
ATOM 684 N N . TYR A 1 91 ? -17.181 0.472 10.573 1.00 50.59 91 TYR A N 1
ATOM 685 C CA . TYR A 1 91 ? -17.131 1.570 9.602 1.00 50.59 91 TYR A CA 1
ATOM 686 C C . TYR A 1 91 ? -17.484 1.090 8.198 1.00 50.59 91 TYR A C 1
ATOM 688 O O . TYR A 1 91 ? -16.962 0.025 7.800 1.00 50.59 91 TYR A O 1
#

Secondary structure (DSSP, 8-state):
-----S-SSSSTTHHHHHTTS-S---SS-PPPP-S-EEEEEE---EETTEEPPTT-EEEEEETTEEEEEEE-SS--SSPEEEEEE---TT-

Sequence (91 aa):
MKKLTTHILKISLIGVFLSQLIFGQNHFSVVNPTGLAYHIVLEDLTINGKAAPQGTEIGIFDGDLCVGSAMLYNELNSSIDIVTWQGNSSY

Foldseek 3Di:
DDDDDPDDPPPPPVVVVVVVPPPDDDPADADDAPVDKDKDKAQADDDPNHGDQAQDKDFDDDVPHGFWIDGRNHTRPGIDIIIGHDDDPVD